Protein AF-A0A7N0ZZG5-F1 (afdb_monomer_lite)

Secondary structure (DSSP, 8-state):
-HHHHHTTSTTEEEEEEE-S-TTS---EEEEEESSS-HHHHHHHHHHHHHHHHHHHHHHHHHHHHHHHHHHTTS--

Organism: Kalanchoe fedtschenkoi (NCBI:txid63787)

pLDDT: mean 79.69, std 11.8, range [43.0, 95.19]

Foldseek 3Di:
DLFVLLVVDPQWPDWDWDDPDPVDPDIDIDTDGPDDDVVVSSVVSVVVVVVVVVVVVVVVVVVVVVVVVVVVVVPD

Radius of gyration: 19.62 Å; chains: 1; bounding box: 35×34×57 Å

Sequence (76 aa):
MFSSFCCCSPRVQFCGYSIPHPSENRVNIRIQTTGAPANEVFRDGCQNLMSICQHVRSTFSNAVEEFKKKQAMDED

Structure (mmCIF, N/CA/C/O backbone):
data_AF-A0A7N0ZZG5-F1
#
_entry.id   AF-A0A7N0ZZG5-F1
#
loop_
_atom_site.group_PDB
_atom_site.id
_atom_site.type_symbol
_atom_site.label_atom_id
_atom_site.label_alt_id
_atom_site.label_comp_id
_atom_site.label_asym_id
_atom_site.label_entity_id
_atom_site.label_seq_id
_atom_site.pdbx_PDB_ins_code
_atom_site.Cartn_x
_atom_site.Cartn_y
_atom_site.Cartn_z
_atom_site.occupancy
_atom_site.B_iso_or_equiv
_atom_site.auth_seq_id
_atom_site.auth_comp_id
_atom_site.auth_asym_id
_atom_site.auth_atom_id
_atom_site.pdbx_PDB_model_num
ATOM 1 N N . MET A 1 1 ? 7.632 4.041 2.149 1.00 56.38 1 MET A N 1
ATOM 2 C CA . MET A 1 1 ? 6.478 3.117 2.267 1.00 56.38 1 MET A CA 1
ATOM 3 C C . MET A 1 1 ? 6.113 2.464 0.931 1.00 56.38 1 MET A C 1
ATOM 5 O O . MET A 1 1 ? 6.088 1.245 0.875 1.00 56.38 1 MET A O 1
ATOM 9 N N . PHE A 1 2 ? 5.944 3.229 -0.158 1.00 54.38 2 PHE A N 1
ATOM 10 C CA . PHE A 1 2 ? 5.624 2.682 -1.494 1.00 54.38 2 PHE A CA 1
ATOM 11 C C . PHE A 1 2 ? 6.635 1.659 -2.042 1.00 54.38 2 PHE A C 1
ATOM 13 O O . PHE A 1 2 ? 6.238 0.636 -2.589 1.00 54.38 2 PHE A O 1
ATOM 20 N N . SER A 1 3 ? 7.937 1.903 -1.851 1.00 60.09 3 SER A N 1
ATOM 21 C CA . SER A 1 3 ? 9.000 0.991 -2.308 1.00 60.09 3 SER A CA 1
ATOM 22 C C . SER A 1 3 ? 8.910 -0.406 -1.672 1.00 60.09 3 SER A C 1
ATOM 24 O O . SER A 1 3 ? 8.982 -1.406 -2.382 1.00 60.09 3 SER A O 1
ATOM 26 N N . SER A 1 4 ? 8.660 -0.482 -0.358 1.00 64.75 4 SER A N 1
ATOM 27 C CA . SER A 1 4 ? 8.604 -1.757 0.376 1.00 64.75 4 SER A CA 1
ATOM 28 C C . SER A 1 4 ? 7.485 -2.662 -0.111 1.00 64.75 4 SER A C 1
ATOM 30 O O . SER A 1 4 ? 7.640 -3.874 -0.117 1.00 64.75 4 SER A O 1
ATOM 32 N N . PHE A 1 5 ? 6.359 -2.068 -0.496 1.00 61.41 5 PHE A N 1
ATOM 33 C CA . PHE A 1 5 ? 5.201 -2.823 -0.923 1.00 61.41 5 PHE A CA 1
ATOM 34 C C . PHE A 1 5 ? 5.458 -3.456 -2.313 1.00 61.41 5 PHE A C 1
ATOM 36 O O . PHE A 1 5 ? 5.237 -4.646 -2.528 1.00 61.41 5 PHE A O 1
ATOM 43 N N . CYS A 1 6 ? 5.979 -2.669 -3.259 1.00 59.53 6 CYS A N 1
ATOM 44 C CA . CYS A 1 6 ? 6.190 -3.112 -4.640 1.00 59.53 6 CYS A CA 1
ATOM 45 C C .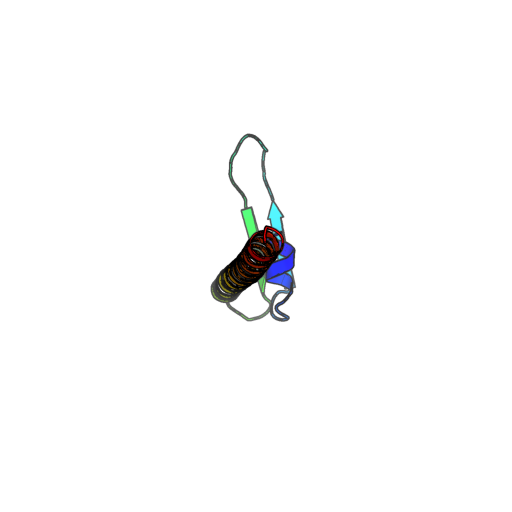 CYS A 1 6 ? 7.306 -4.175 -4.756 1.00 59.53 6 CYS A C 1
ATOM 47 O O . CYS A 1 6 ? 7.190 -5.112 -5.543 1.00 59.53 6 CYS A O 1
ATOM 49 N N . CYS A 1 7 ? 8.353 -4.088 -3.922 1.00 58.25 7 CYS A N 1
ATOM 50 C CA . CYS A 1 7 ? 9.460 -5.057 -3.905 1.00 58.25 7 CYS A CA 1
ATOM 51 C C . CYS A 1 7 ? 9.079 -6.464 -3.424 1.00 58.25 7 CYS A C 1
ATOM 53 O O . CYS A 1 7 ? 9.841 -7.398 -3.656 1.00 58.25 7 CYS A O 1
ATOM 55 N N . CYS A 1 8 ? 7.923 -6.657 -2.780 1.00 60.78 8 CYS A N 1
ATOM 56 C CA . CYS A 1 8 ? 7.488 -7.994 -2.366 1.00 60.78 8 CYS A CA 1
ATOM 57 C C . CYS A 1 8 ? 7.173 -8.919 -3.557 1.00 60.78 8 CYS A C 1
ATOM 59 O O . CYS A 1 8 ? 7.071 -10.130 -3.379 1.00 60.78 8 CYS A O 1
ATOM 61 N N . SER A 1 9 ? 7.035 -8.373 -4.771 1.00 65.75 9 SER A N 1
ATOM 62 C CA . SER A 1 9 ? 6.853 -9.165 -5.986 1.00 65.75 9 SER A CA 1
ATOM 63 C C . SER A 1 9 ? 8.208 -9.493 -6.632 1.00 65.75 9 SER A C 1
ATOM 65 O O . SER A 1 9 ? 8.905 -8.567 -7.047 1.00 65.75 9 SER A O 1
ATOM 67 N N . PRO A 1 10 ? 8.554 -10.777 -6.867 1.00 70.31 10 PRO A N 1
ATOM 68 C CA . PRO A 1 10 ? 9.824 -11.178 -7.499 1.00 70.31 10 PRO A CA 1
ATOM 69 C C . PRO A 1 10 ? 9.964 -10.712 -8.962 1.00 70.31 10 PRO A C 1
ATOM 71 O O . PRO A 1 10 ? 10.987 -10.922 -9.601 1.00 70.31 10 PRO A O 1
ATOM 74 N N . ARG A 1 11 ? 8.915 -10.086 -9.509 1.00 69.69 11 ARG A N 1
ATOM 75 C CA . ARG A 1 11 ? 8.835 -9.542 -10.871 1.00 69.69 11 ARG A CA 1
ATOM 76 C C . ARG A 1 11 ? 9.336 -8.088 -10.958 1.00 69.69 11 ARG A C 1
ATOM 78 O O . ARG A 1 11 ? 9.414 -7.543 -12.062 1.00 69.69 11 ARG A O 1
ATOM 85 N N . VAL A 1 12 ? 9.641 -7.4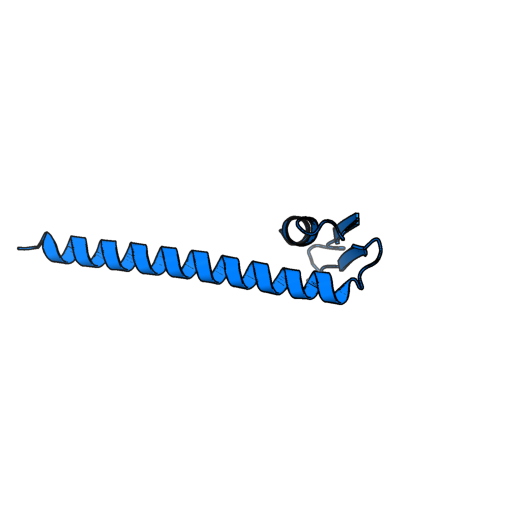57 -9.819 1.00 70.56 12 VAL A N 1
ATOM 86 C CA . VAL A 1 12 ? 10.119 -6.069 -9.718 1.00 70.56 12 VAL A CA 1
ATOM 87 C C . VAL A 1 12 ? 11.620 -6.058 -9.500 1.00 70.56 12 VAL A C 1
ATOM 89 O O . VAL A 1 12 ? 12.121 -6.620 -8.534 1.00 70.56 12 VAL A O 1
ATOM 92 N N . GLN A 1 13 ? 12.332 -5.370 -10.385 1.00 75.50 13 GLN A N 1
ATOM 93 C CA . GLN A 1 13 ? 13.779 -5.206 -10.301 1.00 75.50 13 GLN A CA 1
ATOM 94 C C . GLN A 1 13 ? 14.160 -3.928 -9.552 1.00 75.50 13 GLN A C 1
ATOM 96 O O . GLN A 1 13 ? 15.184 -3.881 -8.878 1.00 75.50 13 GLN A O 1
ATOM 101 N N . PHE A 1 14 ? 13.335 -2.883 -9.657 1.00 77.38 14 PHE A N 1
ATOM 102 C CA . PHE A 1 14 ? 13.565 -1.622 -8.964 1.00 77.38 14 PHE A CA 1
ATOM 103 C C . PHE A 1 14 ? 12.249 -0.896 -8.683 1.00 77.38 14 PHE A C 1
ATOM 105 O O . PHE A 1 14 ? 11.418 -0.734 -9.577 1.00 77.38 14 PHE A O 1
ATOM 112 N N . CYS A 1 15 ? 12.082 -0.398 -7.459 1.00 78.31 15 CYS A N 1
ATOM 113 C CA . CYS A 1 15 ? 11.005 0.521 -7.106 1.00 78.31 15 CYS A CA 1
ATOM 114 C C . CYS A 1 15 ? 11.546 1.655 -6.233 1.00 78.31 15 CYS A C 1
ATOM 116 O O . CYS A 1 15 ? 12.011 1.424 -5.115 1.00 78.31 15 CYS A O 1
ATOM 118 N N . GLY A 1 16 ? 11.417 2.889 -6.717 1.00 82.38 16 GLY A N 1
ATOM 119 C CA . GLY A 1 16 ? 11.837 4.095 -6.009 1.00 82.38 16 GLY A CA 1
ATOM 120 C C . GLY A 1 16 ? 10.810 5.215 -6.128 1.00 82.38 16 GLY A C 1
ATOM 121 O O . GLY A 1 16 ? 10.000 5.235 -7.055 1.00 82.38 16 GLY A O 1
ATOM 122 N N . TYR A 1 17 ? 10.849 6.153 -5.185 1.00 85.31 17 TYR A N 1
ATOM 123 C CA . TYR A 1 17 ? 10.099 7.401 -5.267 1.00 85.31 17 TYR A CA 1
ATOM 124 C C . TYR A 1 17 ? 11.044 8.578 -5.030 1.00 85.31 17 TYR A C 1
ATOM 126 O O . TYR A 1 17 ? 11.934 8.495 -4.185 1.00 85.31 17 TYR A O 1
ATOM 134 N N . SER A 1 18 ? 10.861 9.662 -5.777 1.00 80.69 18 SER A N 1
ATOM 135 C CA . SER A 1 18 ? 11.581 10.916 -5.570 1.00 80.69 18 SER A CA 1
ATOM 136 C C . SER A 1 18 ? 10.599 12.075 -5.439 1.00 80.69 18 SER A C 1
ATOM 138 O O . SER A 1 18 ? 9.604 12.162 -6.163 1.00 80.69 18 SER A O 1
ATOM 140 N N . ILE A 1 19 ? 10.881 12.955 -4.480 1.00 82.88 19 ILE A N 1
ATOM 141 C CA . ILE A 1 19 ? 10.172 14.219 -4.284 1.00 82.88 19 ILE A CA 1
ATOM 142 C C . ILE A 1 19 ? 11.146 15.303 -4.751 1.00 82.88 19 ILE A C 1
ATOM 144 O O . ILE A 1 19 ? 12.196 15.452 -4.126 1.00 82.88 19 ILE A O 1
ATOM 148 N N . PRO A 1 20 ? 10.870 15.996 -5.870 1.00 79.62 20 PRO A N 1
ATOM 149 C CA . PRO A 1 20 ? 11.824 16.930 -6.462 1.00 79.62 20 PRO A CA 1
ATOM 150 C C . PRO A 1 20 ? 12.044 18.161 -5.578 1.00 79.62 20 PRO A C 1
ATOM 152 O O . PRO A 1 20 ? 13.159 18.668 -5.503 1.00 79.62 20 PRO A O 1
ATOM 155 N N . HIS A 1 21 ? 11.006 18.616 -4.877 1.00 77.56 21 HIS A N 1
ATOM 156 C CA . HIS A 1 21 ? 11.099 19.705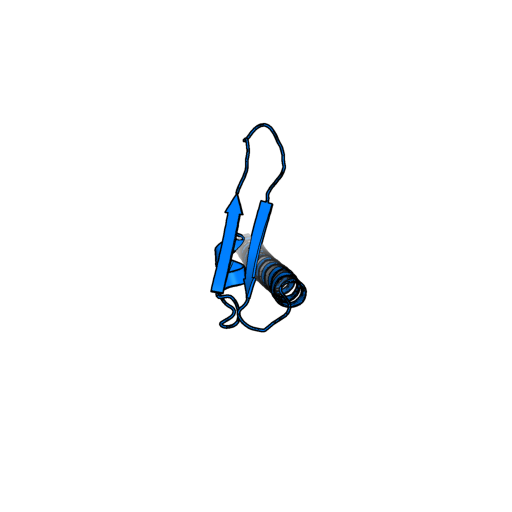 -3.916 1.00 77.56 21 HIS A CA 1
ATOM 157 C C . HIS A 1 21 ? 9.956 19.602 -2.892 1.00 77.56 21 HIS A C 1
ATOM 159 O O . HIS A 1 21 ? 8.823 19.349 -3.296 1.00 77.56 21 HIS A O 1
ATOM 165 N N . PRO A 1 22 ? 10.194 19.814 -1.584 1.00 78.50 22 PRO A N 1
ATOM 166 C CA . PRO A 1 22 ? 9.168 19.672 -0.543 1.00 78.50 22 PRO A CA 1
ATOM 167 C C . PRO A 1 22 ? 8.009 20.679 -0.643 1.00 78.50 22 PRO A C 1
ATOM 169 O O . PRO A 1 22 ? 6.968 20.457 -0.035 1.00 78.50 22 PRO A O 1
ATOM 172 N N . SER A 1 23 ? 8.162 21.771 -1.401 1.00 82.62 23 SER A N 1
ATOM 173 C CA . SER A 1 23 ? 7.073 22.733 -1.664 1.00 82.62 23 SER A CA 1
ATOM 174 C C . SER A 1 23 ? 6.166 22.338 -2.831 1.00 82.62 23 SER A C 1
ATOM 176 O O . SER A 1 23 ? 5.118 22.949 -3.019 1.00 82.62 23 SER A O 1
ATOM 178 N N . GLU A 1 24 ? 6.556 21.341 -3.624 1.00 73.56 24 GLU A N 1
ATOM 179 C CA . GLU A 1 24 ? 5.711 20.785 -4.672 1.00 73.56 24 GLU A CA 1
ATOM 180 C C . GLU A 1 24 ? 5.171 19.434 -4.211 1.00 73.56 24 GLU A C 1
ATOM 182 O O . GLU A 1 24 ? 5.922 18.483 -3.998 1.00 73.56 24 GLU A O 1
ATOM 187 N N . ASN A 1 25 ? 3.846 19.316 -4.111 1.00 77.19 25 ASN A N 1
ATOM 188 C CA . ASN A 1 25 ? 3.171 18.072 -3.726 1.00 77.19 25 ASN A CA 1
ATOM 189 C C . ASN A 1 25 ? 3.134 17.069 -4.894 1.00 77.19 25 ASN A C 1
ATOM 191 O O . ASN A 1 25 ? 2.074 16.586 -5.291 1.00 77.19 25 ASN A O 1
ATOM 195 N N . ARG A 1 26 ? 4.295 16.789 -5.489 1.00 80.88 26 ARG A N 1
ATOM 196 C CA . ARG A 1 26 ? 4.471 15.858 -6.602 1.00 80.88 26 ARG A CA 1
ATOM 197 C C . ARG A 1 26 ? 5.441 14.764 -6.186 1.00 80.88 26 ARG A C 1
ATOM 199 O O . ARG A 1 26 ? 6.539 15.036 -5.710 1.00 80.88 26 ARG A O 1
ATOM 206 N N . VAL A 1 27 ? 5.033 13.517 -6.387 1.00 83.69 27 VAL A N 1
ATOM 207 C CA . VAL A 1 27 ? 5.857 12.340 -6.101 1.00 83.69 27 VAL A CA 1
ATOM 208 C C . VAL A 1 27 ? 6.049 11.582 -7.401 1.00 83.69 27 VAL A C 1
ATOM 210 O O . VAL A 1 27 ? 5.081 11.118 -8.000 1.00 83.69 27 VAL A O 1
ATOM 213 N N . ASN A 1 28 ? 7.298 11.443 -7.832 1.00 84.25 28 ASN A N 1
ATOM 214 C CA . ASN A 1 28 ? 7.634 10.658 -9.010 1.00 84.25 28 ASN A CA 1
ATOM 215 C C . ASN A 1 28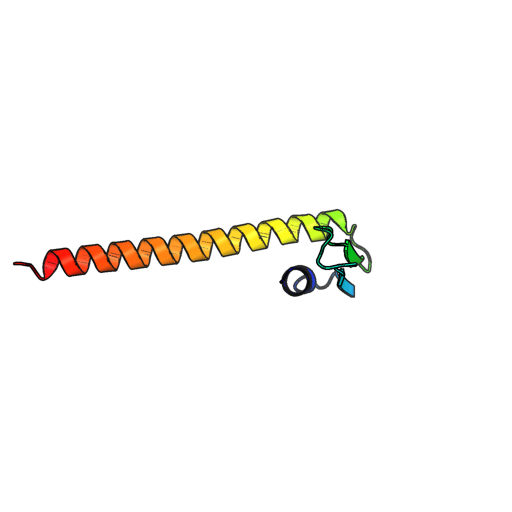 ? 7.939 9.231 -8.570 1.00 84.25 28 ASN A C 1
ATOM 217 O O . ASN A 1 28 ? 8.917 8.994 -7.862 1.00 84.25 28 ASN A O 1
ATOM 221 N N . ILE A 1 29 ? 7.101 8.283 -8.980 1.00 83.88 29 ILE A N 1
ATOM 222 C CA . ILE A 1 29 ? 7.289 6.861 -8.686 1.00 83.88 29 ILE A CA 1
ATOM 223 C C . ILE A 1 29 ? 7.890 6.200 -9.924 1.00 83.88 29 ILE A C 1
ATOM 225 O O . ILE A 1 29 ? 7.325 6.278 -11.013 1.00 83.88 29 ILE A O 1
ATOM 229 N N . ARG A 1 30 ? 9.040 5.542 -9.757 1.00 83.81 30 ARG A N 1
ATOM 230 C CA . ARG A 1 30 ? 9.715 4.798 -10.823 1.00 83.81 30 ARG A CA 1
ATOM 231 C C . ARG A 1 30 ? 9.715 3.317 -10.487 1.00 83.81 30 ARG A C 1
ATOM 233 O O . ARG A 1 30 ? 10.273 2.914 -9.468 1.00 83.81 30 ARG A O 1
ATOM 240 N N . ILE A 1 31 ? 9.126 2.526 -11.375 1.00 81.62 31 ILE A N 1
ATOM 241 C CA . ILE A 1 31 ? 9.044 1.071 -11.260 1.00 81.62 31 ILE A CA 1
ATOM 242 C C . ILE A 1 31 ? 9.716 0.476 -12.493 1.00 81.62 31 ILE A C 1
ATOM 244 O O . ILE A 1 31 ? 9.402 0.863 -13.617 1.00 81.62 31 ILE A O 1
ATOM 248 N N . GLN A 1 32 ? 10.660 -0.434 -12.279 1.00 82.31 32 GLN A N 1
ATOM 249 C CA . GLN A 1 32 ? 11.282 -1.228 -13.333 1.00 82.31 32 GLN A CA 1
ATOM 250 C C . GLN A 1 32 ? 10.983 -2.703 -13.069 1.00 82.31 32 GLN A C 1
ATOM 252 O O . GLN A 1 32 ? 11.280 -3.231 -11.995 1.00 82.31 32 GLN A O 1
ATOM 257 N N . THR A 1 33 ? 10.379 -3.355 -14.055 1.00 82.06 33 THR A N 1
ATOM 258 C CA . THR A 1 33 ? 10.006 -4.770 -14.046 1.00 82.06 33 THR A CA 1
ATOM 259 C C . THR A 1 33 ? 10.792 -5.507 -15.128 1.00 82.06 33 THR A C 1
ATOM 261 O O . THR A 1 33 ? 11.054 -4.957 -16.195 1.00 82.06 33 THR A O 1
ATOM 264 N N . THR A 1 34 ? 11.171 -6.760 -14.870 1.00 75.12 34 THR A N 1
ATOM 265 C CA . THR A 1 34 ? 12.018 -7.551 -15.790 1.00 75.12 34 THR A CA 1
ATOM 266 C C . THR A 1 34 ? 11.204 -8.286 -16.867 1.00 75.12 34 THR A C 1
ATOM 268 O O . THR A 1 34 ? 11.774 -8.879 -17.774 1.00 75.12 34 THR A O 1
ATOM 271 N N . GLY A 1 35 ? 9.866 -8.246 -16.810 1.00 68.88 35 GLY A N 1
ATOM 272 C CA . GLY A 1 35 ? 9.024 -8.908 -17.820 1.00 68.88 35 GLY A CA 1
ATOM 273 C C . GLY A 1 35 ? 7.507 -8.738 -17.682 1.00 68.88 35 GLY A C 1
ATOM 274 O O . GLY A 1 35 ? 6.776 -9.033 -18.619 1.00 68.88 35 GLY A O 1
ATOM 275 N N . ALA A 1 36 ? 7.010 -8.256 -16.541 1.00 73.44 36 ALA A N 1
ATOM 276 C CA . ALA A 1 36 ? 5.599 -7.903 -16.355 1.00 73.44 36 ALA A CA 1
ATOM 277 C C . ALA A 1 36 ? 5.342 -6.437 -16.717 1.00 73.44 36 ALA A C 1
ATOM 279 O O . ALA A 1 36 ? 6.236 -5.614 -16.490 1.00 73.44 36 ALA A O 1
ATOM 280 N N . PRO A 1 37 ? 4.143 -6.059 -17.179 1.00 80.62 37 PRO A N 1
ATOM 281 C CA . PRO A 1 37 ? 3.831 -4.652 -17.340 1.00 80.62 37 PRO A CA 1
ATOM 282 C C . PRO A 1 37 ? 3.742 -3.994 -15.947 1.00 80.62 37 PRO A C 1
ATOM 284 O O . PRO A 1 37 ? 3.137 -4.515 -15.008 1.00 80.62 37 PRO A O 1
ATOM 287 N N . ALA A 1 38 ? 4.421 -2.857 -15.778 1.00 79.94 38 ALA A N 1
ATOM 288 C CA . ALA A 1 38 ? 4.578 -2.211 -14.470 1.00 79.94 38 ALA A CA 1
ATOM 289 C C . ALA A 1 38 ? 3.251 -1.691 -13.878 1.00 79.94 38 ALA A C 1
ATOM 291 O O . ALA A 1 38 ? 3.148 -1.498 -12.668 1.00 79.94 38 ALA A O 1
ATOM 292 N N . ASN A 1 39 ? 2.232 -1.483 -14.718 1.00 81.19 39 ASN A N 1
ATOM 293 C CA . ASN A 1 39 ? 0.891 -1.065 -14.305 1.00 81.19 39 ASN A CA 1
ATOM 294 C C . ASN A 1 39 ? 0.170 -2.136 -13.469 1.00 81.19 39 ASN A C 1
ATOM 296 O O . ASN A 1 39 ? -0.469 -1.793 -12.478 1.00 81.19 39 ASN A O 1
ATOM 300 N N . GLU A 1 40 ? 0.275 -3.410 -13.850 1.00 82.69 40 GLU A N 1
ATOM 301 C CA . GLU A 1 40 ? -0.356 -4.530 -13.147 1.00 82.69 40 GLU A CA 1
ATOM 302 C C . GLU A 1 40 ? 0.260 -4.686 -11.765 1.00 82.69 40 GLU A C 1
ATOM 304 O O . GLU A 1 40 ? -0.444 -4.656 -10.763 1.00 82.69 40 GLU A O 1
ATOM 309 N N . VAL A 1 41 ? 1.591 -4.703 -11.700 1.00 80.12 41 VAL A N 1
ATOM 310 C CA . VAL A 1 41 ? 2.326 -4.803 -10.437 1.00 80.12 41 VAL A CA 1
ATOM 311 C C . VAL A 1 41 ? 2.010 -3.634 -9.501 1.00 80.12 41 VAL A C 1
ATOM 313 O O . VAL A 1 41 ? 1.852 -3.819 -8.294 1.00 80.12 41 VAL A O 1
ATOM 316 N N . PHE A 1 42 ? 1.889 -2.420 -10.044 1.00 82.62 42 PHE A N 1
ATOM 317 C CA . PHE A 1 42 ? 1.492 -1.259 -9.253 1.00 82.62 42 PHE A CA 1
ATOM 318 C C . PHE A 1 42 ? 0.067 -1.405 -8.702 1.00 82.62 42 PHE A C 1
ATOM 320 O O . PHE A 1 42 ? -0.174 -1.113 -7.530 1.00 82.62 42 PHE A O 1
ATOM 327 N N . ARG A 1 43 ? -0.870 -1.893 -9.522 1.00 85.44 43 ARG A N 1
ATOM 328 C CA . ARG A 1 43 ? -2.270 -2.095 -9.133 1.00 85.44 43 ARG A CA 1
ATOM 329 C C . ARG A 1 43 ? -2.419 -3.170 -8.066 1.00 85.44 43 ARG A C 1
ATOM 331 O O . ARG A 1 43 ? -3.052 -2.906 -7.042 1.00 85.44 43 ARG A O 1
ATOM 338 N N . ASP A 1 44 ? -1.810 -4.330 -8.288 1.00 85.38 44 ASP A N 1
ATOM 339 C CA . ASP A 1 44 ? -1.748 -5.426 -7.318 1.00 85.38 44 ASP A CA 1
ATOM 340 C C . ASP A 1 44 ? -1.171 -4.915 -6.005 1.00 85.38 44 ASP A C 1
ATOM 342 O O . ASP A 1 44 ? -1.637 -5.253 -4.911 1.00 85.38 44 ASP A O 1
ATOM 346 N N . GLY A 1 45 ? -0.198 -4.009 -6.113 1.00 83.62 45 GLY A N 1
ATOM 347 C CA . GLY A 1 45 ? 0.412 -3.468 -4.938 1.00 83.62 45 GLY A CA 1
ATOM 348 C C . GLY A 1 45 ? -0.443 -2.522 -4.111 1.00 83.62 45 GLY A C 1
ATOM 349 O O . GLY A 1 45 ? -0.518 -2.635 -2.884 1.00 83.62 45 GLY A O 1
ATOM 350 N N . CYS A 1 46 ? -1.180 -1.639 -4.776 1.00 85.88 46 CYS A N 1
ATOM 351 C CA . CYS A 1 46 ? -2.192 -0.834 -4.106 1.00 85.88 46 CYS A CA 1
ATOM 352 C C . CYS A 1 46 ? -3.284 -1.704 -3.458 1.00 85.88 46 CYS A C 1
ATOM 354 O O . CYS A 1 46 ? -3.745 -1.381 -2.363 1.00 85.88 46 CYS A O 1
ATOM 356 N N . GLN A 1 47 ? -3.691 -2.808 -4.094 1.00 88.81 47 GLN A N 1
ATOM 357 C CA . GLN A 1 47 ? -4.716 -3.715 -3.559 1.00 88.81 47 GLN A CA 1
ATOM 358 C C . GLN A 1 47 ? -4.281 -4.419 -2.276 1.00 88.81 47 GLN A C 1
ATOM 360 O O . GLN A 1 47 ? -5.051 -4.504 -1.316 1.00 88.81 47 GLN A O 1
ATOM 365 N N . ASN A 1 48 ? -3.043 -4.892 -2.223 1.00 86.94 48 ASN A N 1
ATOM 366 C CA . ASN A 1 48 ? -2.540 -5.548 -1.026 1.00 86.94 48 ASN A CA 1
ATOM 367 C C . ASN A 1 48 ? -2.303 -4.526 0.110 1.00 86.94 48 ASN A C 1
ATOM 369 O O . ASN A 1 48 ? -2.676 -4.800 1.249 1.00 86.94 48 ASN A O 1
ATOM 373 N N . LEU A 1 49 ? -1.873 -3.286 -0.183 1.00 88.00 49 LEU A N 1
ATOM 374 C CA . LEU A 1 49 ? -1.875 -2.210 0.824 1.00 88.00 49 LEU A CA 1
ATOM 375 C C . LEU A 1 49 ? -3.280 -1.959 1.399 1.00 88.00 49 LEU A C 1
ATOM 377 O O . LEU A 1 49 ? -3.441 -1.883 2.617 1.00 88.00 49 LEU A O 1
ATOM 381 N N . MET A 1 50 ? -4.304 -1.872 0.544 1.00 90.31 50 MET A N 1
ATOM 382 C CA . MET A 1 50 ? -5.693 -1.719 0.994 1.00 90.31 50 MET A CA 1
ATOM 383 C C . MET A 1 50 ? -6.140 -2.887 1.880 1.00 90.31 50 MET A C 1
ATOM 385 O O . MET A 1 50 ? -6.766 -2.660 2.915 1.00 90.31 50 MET A O 1
ATOM 389 N N . SER A 1 51 ? -5.777 -4.116 1.514 1.00 90.44 51 SER A N 1
ATOM 390 C CA . SER A 1 51 ? -6.115 -5.327 2.273 1.00 90.44 51 SER A CA 1
ATOM 391 C C . SER A 1 51 ? -5.466 -5.325 3.660 1.00 90.44 51 SER A C 1
ATOM 393 O O . SER A 1 51 ? -6.125 -5.617 4.657 1.00 90.44 51 SER A O 1
ATOM 395 N N . ILE A 1 52 ? -4.200 -4.909 3.755 1.00 89.88 52 ILE A N 1
ATOM 396 C CA . ILE A 1 52 ? -3.494 -4.764 5.035 1.00 89.88 52 ILE A CA 1
ATOM 397 C C . ILE A 1 52 ? -4.164 -3.689 5.895 1.00 89.88 52 ILE A C 1
ATOM 399 O O . ILE A 1 52 ? -4.437 -3.926 7.070 1.00 89.88 52 ILE A O 1
ATOM 403 N N . CYS A 1 53 ? -4.483 -2.524 5.324 1.00 91.50 53 CYS A N 1
ATOM 404 C CA . CYS A 1 53 ? -5.179 -1.466 6.058 1.00 91.50 53 CYS A CA 1
ATOM 405 C C . CYS A 1 53 ? -6.548 -1.931 6.580 1.00 91.50 53 CYS A C 1
ATOM 407 O O . CYS A 1 53 ? -6.915 -1.615 7.712 1.00 91.50 53 CYS A O 1
ATOM 409 N N . GLN A 1 54 ? -7.294 -2.706 5.787 1.00 93.12 54 GLN A N 1
ATOM 410 C CA . GLN A 1 54 ? -8.560 -3.304 6.217 1.00 93.12 54 GLN A CA 1
ATOM 411 C C . GLN A 1 54 ? -8.361 -4.315 7.347 1.00 93.12 54 GLN A C 1
ATOM 413 O O . GLN A 1 54 ? -9.127 -4.300 8.312 1.00 93.12 54 GLN A O 1
ATOM 418 N N . HIS A 1 55 ? -7.330 -5.156 7.260 1.00 93.81 55 HIS A N 1
ATOM 419 C CA . HIS A 1 55 ? -7.011 -6.126 8.299 1.00 93.81 55 HIS A CA 1
ATOM 420 C C . HIS A 1 55 ? -6.652 -5.437 9.621 1.00 93.81 55 HIS A C 1
ATOM 422 O O . HIS A 1 55 ? -7.259 -5.733 10.646 1.00 93.81 55 HIS A O 1
ATOM 428 N N . VAL A 1 56 ? -5.756 -4.445 9.588 1.00 95.19 56 VAL A N 1
ATOM 429 C CA . VAL A 1 56 ? -5.376 -3.655 10.772 1.00 95.19 56 VAL A CA 1
ATOM 430 C C . VAL A 1 56 ? -6.598 -2.986 11.396 1.00 95.19 56 VAL A C 1
ATOM 432 O O . VAL A 1 56 ? -6.784 -3.066 12.609 1.00 95.19 56 VAL A O 1
ATOM 435 N N . ARG A 1 57 ? -7.465 -2.372 10.579 1.00 94.06 57 ARG A N 1
ATOM 436 C CA . ARG A 1 57 ? -8.695 -1.742 11.073 1.00 94.06 57 ARG A CA 1
ATOM 437 C C . ARG A 1 57 ? -9.631 -2.756 11.726 1.00 94.06 57 ARG A C 1
ATOM 439 O O . ARG A 1 57 ? -10.177 -2.462 12.778 1.00 94.06 57 ARG A O 1
ATOM 446 N N . SER A 1 58 ? -9.796 -3.931 11.125 1.00 93.94 58 SER A N 1
ATOM 447 C CA . SER A 1 58 ? -10.688 -4.975 11.643 1.00 93.94 58 SER A CA 1
ATOM 448 C C . SER A 1 58 ? -10.182 -5.529 12.974 1.00 93.94 58 SER A C 1
ATOM 450 O O . SER A 1 58 ? -10.936 -5.591 13.938 1.00 93.94 58 SER A O 1
ATOM 452 N N . THR A 1 59 ? -8.890 -5.848 13.066 1.00 95.06 59 THR A N 1
ATOM 453 C CA . THR A 1 59 ? -8.271 -6.318 14.313 1.00 95.06 59 THR A CA 1
ATOM 454 C C . THR A 1 59 ? -8.352 -5.257 15.409 1.00 95.06 59 THR A C 1
ATOM 456 O O . THR A 1 59 ? -8.658 -5.579 16.555 1.00 95.06 59 THR A O 1
ATOM 459 N N . PHE A 1 60 ? -8.141 -3.985 15.059 1.00 94.75 60 PHE A N 1
ATOM 460 C CA . PHE A 1 60 ? -8.288 -2.878 16.000 1.00 94.75 60 PHE A CA 1
ATOM 461 C C . PHE A 1 60 ? -9.734 -2.726 16.488 1.00 94.75 60 PHE A C 1
ATOM 463 O O . PHE A 1 60 ? -9.965 -2.651 17.692 1.00 94.75 60 PHE A O 1
ATOM 470 N N . SER A 1 61 ? -10.712 -2.726 15.578 1.00 93.06 61 SER A N 1
ATOM 471 C CA . SER A 1 61 ? -12.134 -2.653 15.928 1.00 93.06 61 SER A CA 1
ATOM 472 C C . SER A 1 61 ? -12.554 -3.802 16.846 1.00 93.06 61 SER A C 1
ATOM 474 O O . SER A 1 61 ? -13.175 -3.547 17.874 1.00 93.06 61 SER A O 1
ATOM 476 N N . ASN A 1 62 ? -12.142 -5.036 16.542 1.00 93.88 62 ASN A N 1
ATOM 477 C CA . ASN A 1 62 ? -12.447 -6.206 17.366 1.00 93.88 62 ASN A CA 1
ATOM 478 C C . ASN A 1 62 ? -11.851 -6.082 18.777 1.00 93.88 62 ASN A C 1
ATOM 480 O O . ASN A 1 62 ? -12.558 -6.282 19.761 1.00 93.88 62 ASN A O 1
ATOM 484 N N . ALA A 1 63 ? -10.578 -5.688 18.888 1.00 93.56 63 ALA A N 1
ATOM 485 C CA . ALA A 1 63 ? -9.920 -5.506 20.183 1.00 93.56 63 ALA A CA 1
ATOM 486 C C . ALA A 1 63 ? -10.589 -4.404 21.029 1.00 93.56 63 ALA A C 1
ATOM 488 O O . ALA A 1 63 ? -10.728 -4.545 22.244 1.00 93.56 63 ALA A O 1
ATOM 489 N N . VAL A 1 64 ? -11.043 -3.317 20.395 1.00 94.12 64 VAL A N 1
ATOM 490 C CA . VAL A 1 64 ? -11.772 -2.234 21.075 1.00 94.12 64 VAL A CA 1
ATOM 491 C C . VAL A 1 64 ? -13.148 -2.698 21.557 1.00 94.12 64 VAL A C 1
ATOM 493 O O . VAL A 1 64 ? -13.562 -2.332 22.657 1.00 94.12 64 VAL A O 1
ATOM 496 N N . GLU A 1 65 ? -13.867 -3.498 20.771 1.00 92.81 65 GLU A N 1
ATOM 497 C CA . GLU A 1 65 ? -15.157 -4.060 21.186 1.00 92.81 65 GLU A CA 1
ATOM 498 C C . GLU A 1 65 ? -15.017 -5.045 22.349 1.00 92.81 65 GLU A C 1
ATOM 500 O O . GLU A 1 65 ? -15.796 -4.978 23.300 1.00 92.81 65 GLU A O 1
ATOM 505 N N . GLU A 1 66 ? -14.015 -5.925 22.315 1.00 91.75 66 GLU A N 1
ATOM 506 C CA . GLU A 1 66 ? -13.714 -6.835 23.426 1.00 91.75 66 GLU A CA 1
ATOM 507 C C . GLU A 1 66 ? -13.355 -6.076 24.707 1.00 91.75 66 GLU A C 1
ATOM 509 O O . GLU A 1 66 ? -13.819 -6.435 25.791 1.00 91.75 66 GLU A O 1
ATOM 514 N N . PHE A 1 67 ? -12.574 -4.999 24.589 1.00 91.19 67 PHE A N 1
ATOM 515 C CA . PHE A 1 67 ? -12.218 -4.158 25.728 1.00 91.19 67 PHE A CA 1
ATOM 516 C C . PHE A 1 67 ? -13.443 -3.461 26.335 1.00 91.19 67 PHE A C 1
ATOM 518 O O . PHE A 1 67 ? -13.630 -3.499 27.549 1.00 91.19 67 PHE A O 1
ATOM 525 N N . LYS A 1 68 ? -14.324 -2.891 25.500 1.00 88.81 68 LYS A N 1
ATOM 526 C CA . LYS A 1 68 ? -15.581 -2.275 25.958 1.00 88.81 68 LYS A CA 1
ATOM 527 C C . LYS A 1 68 ? -16.507 -3.281 26.643 1.00 88.81 68 LYS A C 1
ATOM 529 O O . LYS A 1 68 ? -17.112 -2.946 27.655 1.00 88.81 68 LYS A O 1
ATOM 534 N N . LYS A 1 69 ? -16.606 -4.508 26.117 1.00 87.38 69 LYS A N 1
ATOM 535 C CA . LYS A 1 69 ? -17.403 -5.582 26.734 1.00 87.38 69 LYS A CA 1
ATOM 536 C C . LYS A 1 69 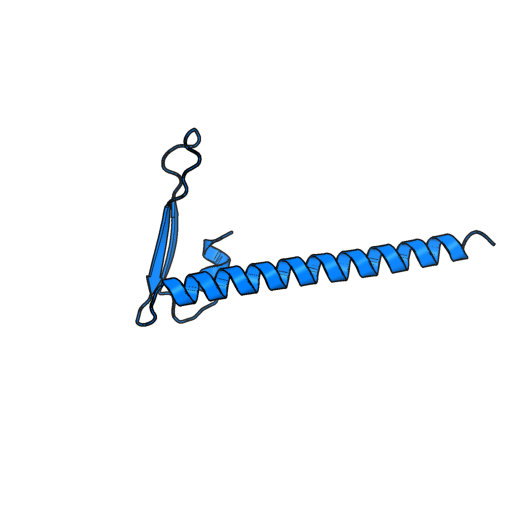? -16.857 -5.985 28.101 1.00 87.38 69 LYS A C 1
ATOM 538 O O . LYS A 1 69 ? -17.648 -6.173 29.011 1.00 87.38 69 LYS A O 1
ATOM 543 N N . LYS A 1 70 ? -15.531 -6.075 28.258 1.00 82.06 70 LYS A N 1
ATOM 544 C CA . LYS A 1 70 ? -14.910 -6.350 29.563 1.00 82.06 70 LYS A CA 1
ATOM 545 C C . LYS A 1 70 ? -15.170 -5.237 30.577 1.00 82.06 70 LYS A C 1
ATOM 547 O O . LYS A 1 70 ? -15.575 -5.543 31.684 1.00 82.06 70 LYS A O 1
ATOM 552 N N . GLN A 1 71 ? -15.022 -3.968 30.191 1.00 79.00 71 GLN A N 1
ATOM 553 C CA . GLN A 1 71 ? -15.305 -2.851 31.103 1.00 79.00 71 GLN A CA 1
ATOM 554 C C . GLN A 1 71 ? -16.765 -2.812 31.572 1.00 79.00 71 GLN A C 1
ATOM 556 O O . GLN A 1 71 ? -17.014 -2.510 32.729 1.00 79.00 71 GLN A O 1
ATOM 561 N N . ALA A 1 72 ? -17.715 -3.171 30.706 1.00 71.06 72 ALA A N 1
ATOM 562 C CA . ALA A 1 72 ? -19.128 -3.241 31.075 1.00 71.06 72 ALA A CA 1
ATOM 563 C C . ALA A 1 72 ? -19.483 -4.434 31.990 1.00 71.06 72 ALA A C 1
ATOM 565 O O . ALA A 1 72 ? -20.603 -4.487 32.477 1.00 71.06 72 ALA A O 1
ATOM 566 N N . MET A 1 73 ? -18.574 -5.397 32.193 1.00 61.91 73 MET A N 1
ATOM 567 C CA . MET A 1 73 ? -18.779 -6.567 33.065 1.00 61.91 73 MET A CA 1
ATOM 568 C C . MET A 1 73 ? -18.060 -6.446 34.421 1.00 61.91 73 MET A C 1
ATOM 570 O O . MET A 1 73 ? -18.245 -7.316 35.264 1.00 61.91 73 MET A O 1
ATOM 574 N N . ASP A 1 74 ? -17.249 -5.402 34.628 1.00 60.09 74 ASP A N 1
ATOM 575 C CA . ASP A 1 74 ? -16.587 -5.077 35.906 1.00 60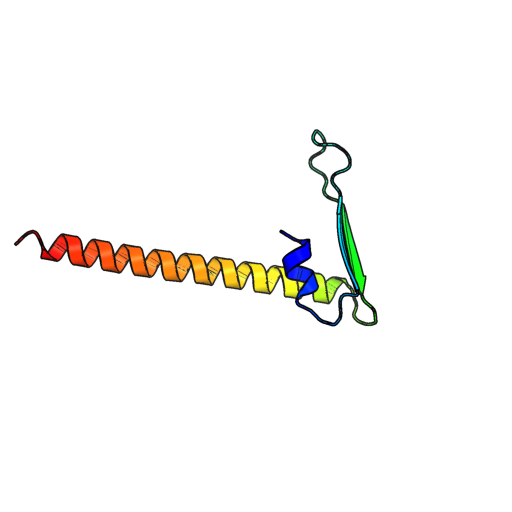.09 74 ASP A CA 1
ATOM 576 C C . ASP A 1 74 ? -17.353 -3.984 36.706 1.00 60.09 74 ASP A C 1
ATOM 578 O O . ASP A 1 74 ? -16.901 -3.575 37.773 1.00 60.09 74 ASP A O 1
ATOM 582 N N . GLU A 1 75 ? -18.506 -3.503 36.208 1.00 56.16 75 GLU A N 1
ATOM 583 C CA . GLU A 1 75 ? -19.415 -2.546 36.883 1.00 56.16 75 GLU A CA 1
ATOM 584 C C . GLU A 1 75 ? -20.679 -3.216 37.488 1.00 56.16 75 GLU A C 1
ATOM 586 O O . GLU A 1 75 ? -21.731 -2.581 37.568 1.00 56.16 75 GLU A O 1
ATOM 591 N N . ASP A 1 76 ? -20.579 -4.474 37.941 1.00 43.00 76 ASP A N 1
ATOM 592 C CA . ASP A 1 76 ? -21.576 -5.166 38.792 1.00 43.00 76 ASP A CA 1
ATOM 593 C C . ASP A 1 76 ? -20.939 -5.682 40.099 1.00 43.00 76 ASP A C 1
ATOM 595 O O . ASP A 1 76 ? -19.887 -6.362 40.030 1.00 43.00 76 ASP A O 1
#

InterPro domains:
  IPR009025 DNA-directed RNA polymerase, RBP11-like dimerisation domain [PF13656] (9-58)
  IPR033898 DNA-directed RNA polymerases I and III subunit AC19 [cd07029] (10-60)
  IPR036603 RNA polymerase, RBP11-like subunit [G3DSA:3.30.1360.10] (5-76)
  IPR036603 RNA polymerase, RBP11-like subunit [SSF55257] (8-69)